Protein AF-A0A101WLN4-F1 (afdb_monomer_lite)

Structure (mmCIF, N/CA/C/O backbone):
data_AF-A0A101WLN4-F1
#
_entry.id   AF-A0A101WLN4-F1
#
loop_
_atom_site.group_PDB
_atom_site.id
_atom_site.type_symbol
_atom_site.label_atom_id
_atom_site.label_alt_id
_atom_site.label_comp_id
_atom_site.label_asym_id
_atom_site.label_entity_id
_atom_site.label_seq_id
_atom_site.pdbx_PDB_ins_code
_atom_site.Cartn_x
_atom_site.Cartn_y
_atom_site.Cartn_z
_atom_site.occupancy
_atom_site.B_iso_or_equiv
_atom_site.auth_seq_id
_atom_site.auth_comp_id
_atom_site.auth_asym_id
_atom_site.auth_atom_id
_atom_site.pdbx_PDB_model_num
ATOM 1 N N . MET A 1 1 ? -14.374 -18.304 34.405 1.00 40.69 1 MET A N 1
ATOM 2 C CA . MET A 1 1 ? -13.676 -17.014 34.218 1.00 40.69 1 MET A CA 1
ATOM 3 C C . MET A 1 1 ? -14.291 -16.330 33.008 1.00 40.69 1 MET A C 1
ATOM 5 O O . MET A 1 1 ? -13.821 -16.503 31.894 1.00 40.69 1 MET A O 1
ATOM 9 N N . GLU A 1 2 ? -15.416 -15.648 33.221 1.00 42.31 2 GLU A N 1
ATOM 10 C CA . GLU A 1 2 ? -16.079 -14.840 32.194 1.00 42.31 2 GLU A CA 1
ATOM 11 C C . GLU A 1 2 ? -15.260 -13.565 31.998 1.00 42.31 2 GLU A C 1
ATOM 13 O O . GLU A 1 2 ? -15.176 -12.721 32.891 1.00 42.31 2 GLU A O 1
ATOM 18 N N . HIS A 1 3 ? -14.613 -13.444 30.843 1.00 49.50 3 HIS A N 1
ATOM 19 C CA . HIS A 1 3 ? -13.867 -12.252 30.470 1.00 49.50 3 HIS A CA 1
ATOM 20 C C . HIS A 1 3 ? -14.879 -11.161 30.086 1.00 49.50 3 HIS A C 1
ATOM 22 O O . HIS A 1 3 ? -15.130 -10.918 28.909 1.00 49.50 3 HIS A O 1
ATOM 28 N N . ARG A 1 4 ? -15.508 -10.515 31.079 1.00 56.56 4 ARG A N 1
ATOM 29 C CA . ARG A 1 4 ? -16.298 -9.297 30.852 1.00 56.56 4 ARG A CA 1
ATOM 30 C C . ARG A 1 4 ? -15.331 -8.202 30.413 1.00 56.56 4 ARG A C 1
ATOM 32 O O . ARG A 1 4 ? -14.711 -7.533 31.234 1.00 56.56 4 ARG A O 1
ATOM 39 N N . MET A 1 5 ? -15.119 -8.082 29.107 1.00 58.66 5 MET A N 1
ATOM 40 C CA . MET A 1 5 ? -14.431 -6.932 28.542 1.00 58.66 5 MET A CA 1
ATOM 41 C C . MET A 1 5 ? -15.249 -5.686 28.874 1.00 58.66 5 MET A C 1
ATOM 43 O O . MET A 1 5 ? -16.376 -5.532 28.419 1.00 58.66 5 MET A O 1
ATOM 47 N N . ASP A 1 6 ? -14.669 -4.803 29.683 1.00 67.56 6 ASP A N 1
ATOM 48 C CA . ASP A 1 6 ? -15.244 -3.501 29.996 1.00 67.56 6 ASP A CA 1
ATOM 49 C C . ASP A 1 6 ? -15.479 -2.712 28.690 1.00 67.56 6 ASP A C 1
ATOM 51 O O . ASP A 1 6 ? -14.594 -2.646 27.826 1.00 67.56 6 ASP A O 1
ATOM 55 N N . LYS A 1 7 ? -16.663 -2.106 28.535 1.00 66.62 7 LYS A N 1
ATOM 56 C CA . LYS A 1 7 ? -17.094 -1.311 27.365 1.00 66.62 7 LYS A CA 1
ATOM 57 C C . LYS A 1 7 ? -16.047 -0.265 26.962 1.00 66.62 7 LYS A C 1
ATOM 59 O O . LYS A 1 7 ? -15.850 0.011 25.775 1.00 66.62 7 LYS A O 1
ATOM 64 N N . LYS A 1 8 ? -15.314 0.281 27.941 1.00 72.69 8 LYS A N 1
ATOM 65 C CA . LYS A 1 8 ? -14.207 1.224 27.716 1.00 72.69 8 LYS A CA 1
ATOM 66 C C . LYS A 1 8 ? -13.007 0.572 27.016 1.00 72.69 8 LYS A C 1
ATOM 68 O O . LYS A 1 8 ? -12.385 1.195 26.155 1.00 72.69 8 LYS A O 1
ATOM 73 N N . SER A 1 9 ? -12.696 -0.679 27.350 1.00 73.56 9 SER A N 1
ATOM 74 C CA . SER A 1 9 ? -11.630 -1.470 26.723 1.00 73.56 9 SER A CA 1
ATOM 75 C C . SER A 1 9 ? -11.996 -1.885 25.292 1.00 73.56 9 SER A C 1
ATOM 77 O O . SER A 1 9 ? -11.179 -1.727 24.385 1.00 73.56 9 SER A O 1
ATOM 79 N N . ALA A 1 10 ? -13.246 -2.306 25.059 1.00 72.38 10 ALA A N 1
ATOM 80 C CA . ALA A 1 10 ? -13.747 -2.669 23.728 1.00 72.38 10 ALA A CA 1
ATOM 81 C C . ALA A 1 10 ? -13.690 -1.490 22.738 1.00 72.38 10 ALA A C 1
ATOM 83 O O . ALA A 1 10 ? -13.161 -1.631 21.635 1.00 72.38 10 ALA A O 1
ATOM 84 N N . LYS A 1 11 ? -14.120 -0.288 23.160 1.00 74.38 11 LYS A N 1
ATOM 85 C CA . LYS A 1 11 ? -13.977 0.941 22.353 1.00 74.38 11 LYS A CA 1
ATOM 86 C C . LYS A 1 11 ? -12.519 1.226 21.995 1.00 74.38 11 LYS A C 1
ATOM 88 O O . LYS A 1 11 ? -12.221 1.591 20.861 1.00 74.38 11 LYS A O 1
ATOM 93 N N . ARG A 1 12 ? -11.595 1.044 22.943 1.00 75.38 12 ARG A N 1
ATOM 94 C CA . ARG A 1 12 ? -10.160 1.275 22.718 1.00 75.38 12 ARG A CA 1
ATOM 95 C C . ARG A 1 12 ? -9.566 0.269 21.728 1.00 75.38 12 ARG A C 1
ATOM 97 O O . ARG A 1 12 ? -8.762 0.663 20.890 1.00 75.38 12 ARG A O 1
ATOM 104 N N . GLN A 1 13 ? -9.980 -0.996 21.784 1.00 75.69 13 GLN A N 1
ATOM 105 C CA . GLN A 1 13 ? -9.566 -2.016 20.816 1.00 75.69 13 GLN A CA 1
ATOM 106 C C . GLN A 1 13 ? -10.116 -1.746 19.411 1.00 75.69 13 GLN A C 1
ATOM 108 O O . GLN A 1 13 ? -9.372 -1.889 18.446 1.00 75.69 13 GLN A O 1
ATOM 113 N N . LEU A 1 14 ? -11.354 -1.260 19.292 1.00 77.62 14 LEU A N 1
ATOM 114 C CA . LEU A 1 14 ? -11.923 -0.828 18.011 1.00 77.62 14 LEU A CA 1
ATOM 115 C C . LEU A 1 14 ? -11.096 0.279 17.358 1.00 77.62 14 LEU A C 1
ATOM 117 O O . LEU A 1 14 ? -10.738 0.172 16.189 1.00 77.62 14 LEU A O 1
ATOM 121 N N . TRP A 1 15 ? -10.719 1.305 18.124 1.00 79.81 15 TRP A N 1
ATOM 122 C CA . TRP A 1 15 ? -9.830 2.365 17.636 1.00 79.81 15 TRP A CA 1
ATOM 123 C C . TRP A 1 15 ? -8.469 1.834 17.172 1.00 79.81 15 TRP A C 1
ATOM 125 O O . TRP A 1 15 ? -7.932 2.320 16.180 1.00 79.81 15 TRP A O 1
ATOM 135 N N . ILE A 1 16 ? -7.919 0.824 17.852 1.00 82.19 16 ILE A N 1
ATOM 136 C CA . ILE A 1 16 ? -6.658 0.184 17.454 1.00 82.19 16 ILE A CA 1
ATOM 137 C C . ILE A 1 16 ? -6.821 -0.577 16.132 1.00 82.19 16 ILE A C 1
ATOM 139 O O . ILE A 1 16 ? -5.956 -0.470 15.266 1.00 82.19 16 ILE A O 1
ATOM 143 N N . GLU A 1 17 ? -7.909 -1.328 15.948 1.00 79.75 17 GLU A N 1
ATOM 144 C CA . GLU A 1 17 ? -8.169 -2.038 14.687 1.00 79.75 17 GLU A CA 1
ATOM 145 C C . GLU A 1 17 ? -8.421 -1.057 13.523 1.00 79.75 17 GLU A C 1
ATOM 147 O O . GLU A 1 17 ? -7.861 -1.238 12.440 1.00 79.75 17 GLU A O 1
ATOM 152 N N . TYR A 1 18 ? -9.134 0.054 13.754 1.00 78.75 18 TYR A N 1
ATOM 153 C CA . TYR A 1 18 ? -9.254 1.138 12.768 1.00 78.75 18 TYR A CA 1
ATOM 154 C C . TYR A 1 18 ? -7.903 1.777 12.428 1.00 78.75 18 TYR A C 1
ATOM 156 O O . TYR A 1 18 ? -7.602 1.996 11.253 1.00 78.75 18 TYR A O 1
ATOM 164 N N . ALA A 1 19 ? -7.063 2.043 13.433 1.00 83.00 19 ALA A N 1
ATOM 165 C CA . ALA A 1 19 ? -5.729 2.596 13.221 1.00 83.00 19 ALA A CA 1
ATOM 166 C C . ALA A 1 19 ? -4.848 1.648 12.394 1.00 83.00 19 ALA A C 1
ATOM 168 O O . ALA A 1 19 ? -4.149 2.106 11.494 1.00 83.00 19 ALA A O 1
ATOM 169 N N . LYS A 1 20 ? -4.922 0.330 12.627 1.00 82.25 20 LYS A N 1
ATOM 170 C CA . LYS A 1 20 ? -4.237 -0.661 11.781 1.00 82.25 20 LYS A CA 1
ATOM 171 C C . LYS A 1 20 ? -4.712 -0.581 10.331 1.00 82.25 20 LYS A C 1
ATOM 173 O O . LYS A 1 20 ? -3.876 -0.539 9.435 1.00 82.25 20 LYS A O 1
ATOM 178 N N . GLY A 1 21 ? -6.025 -0.490 10.101 1.00 79.75 21 GLY A N 1
ATOM 179 C CA . GLY A 1 21 ? -6.586 -0.303 8.760 1.00 79.75 21 GLY A CA 1
ATOM 180 C C . GLY A 1 21 ? -6.070 0.966 8.070 1.00 79.75 21 GLY A C 1
ATOM 181 O O . GLY A 1 21 ? -5.647 0.915 6.917 1.00 79.75 21 GLY A O 1
ATOM 182 N N . ALA A 1 22 ? -6.024 2.092 8.785 1.00 81.69 22 ALA A N 1
ATOM 183 C CA . ALA A 1 22 ? -5.495 3.351 8.257 1.00 81.69 22 ALA A CA 1
ATOM 184 C C . ALA A 1 22 ? -3.990 3.274 7.940 1.00 81.69 22 ALA A C 1
ATOM 186 O O . ALA A 1 22 ? -3.558 3.704 6.869 1.00 81.69 22 ALA A O 1
ATOM 187 N N . VAL A 1 23 ? -3.192 2.680 8.835 1.00 85.94 23 VAL A N 1
ATOM 188 C CA . VAL A 1 23 ? -1.750 2.460 8.626 1.00 85.94 23 VAL A CA 1
ATOM 189 C C . VAL A 1 23 ? -1.510 1.594 7.396 1.00 85.94 23 VAL A C 1
ATOM 191 O O . VAL A 1 23 ? -0.623 1.883 6.599 1.00 85.94 23 VAL A O 1
ATOM 194 N N . THR A 1 24 ? -2.327 0.572 7.180 1.00 83.12 24 THR A N 1
ATOM 195 C CA . THR A 1 24 ? -2.254 -0.244 5.972 1.00 83.12 24 THR A CA 1
ATOM 196 C C . THR A 1 24 ? -2.500 0.553 4.707 1.00 83.12 24 THR A C 1
ATOM 198 O O . THR A 1 24 ? -1.748 0.395 3.747 1.00 83.12 24 THR A O 1
ATOM 201 N N . VAL A 1 25 ? -3.552 1.372 4.674 1.00 83.88 25 VAL A N 1
ATOM 202 C CA . VAL A 1 25 ? -3.853 2.200 3.500 1.00 83.88 25 VAL A CA 1
ATOM 203 C C . VAL A 1 25 ? -2.697 3.166 3.236 1.00 83.88 25 VAL A C 1
ATOM 205 O O . VAL A 1 25 ? -2.291 3.338 2.090 1.00 83.88 25 VAL A O 1
ATOM 208 N N . LEU A 1 26 ? -2.091 3.726 4.286 1.00 87.44 26 LEU A N 1
ATOM 209 C CA . LEU A 1 26 ? -0.886 4.548 4.163 1.00 87.44 26 LEU A CA 1
ATOM 210 C C . LEU A 1 26 ? 0.299 3.772 3.576 1.00 87.44 26 LEU A C 1
ATOM 212 O O . LEU A 1 26 ? 0.933 4.259 2.644 1.00 87.44 26 LEU A O 1
ATOM 216 N N . VAL A 1 27 ? 0.583 2.565 4.074 1.00 87.50 27 VAL A N 1
ATOM 217 C CA . VAL A 1 27 ? 1.661 1.708 3.547 1.00 87.50 27 VAL A CA 1
ATOM 218 C C . VAL A 1 27 ? 1.409 1.343 2.083 1.00 87.50 27 VAL A C 1
ATOM 220 O O . VAL A 1 27 ? 2.345 1.351 1.283 1.00 87.50 27 VAL A O 1
ATOM 223 N N . PHE A 1 28 ? 0.153 1.080 1.713 1.00 86.50 28 PHE A N 1
ATOM 224 C CA . PHE A 1 28 ? -0.242 0.834 0.328 1.00 86.50 28 PHE A CA 1
ATOM 225 C C . PHE A 1 28 ? 0.055 2.031 -0.575 1.00 86.50 28 PHE A C 1
ATOM 227 O O . PHE A 1 28 ? 0.722 1.898 -1.599 1.00 86.50 28 PHE A O 1
ATOM 234 N N . LEU A 1 29 ? -0.419 3.217 -0.186 1.00 88.44 29 LEU A N 1
ATOM 235 C CA . LEU A 1 29 ? -0.240 4.439 -0.966 1.00 88.44 29 LEU A CA 1
ATOM 236 C C . LEU A 1 29 ? 1.238 4.826 -1.076 1.00 88.44 29 LEU A C 1
ATOM 238 O O . LEU A 1 29 ? 1.699 5.191 -2.157 1.00 88.44 29 LEU A O 1
ATOM 242 N N . ALA A 1 30 ? 1.999 4.689 0.012 1.00 89.38 30 ALA A N 1
ATOM 243 C CA . ALA A 1 30 ? 3.436 4.935 0.016 1.00 89.38 30 ALA A CA 1
ATOM 244 C C . ALA A 1 30 ? 4.180 3.966 -0.918 1.00 89.38 30 ALA A C 1
ATOM 246 O O . ALA A 1 30 ? 5.024 4.395 -1.704 1.00 89.38 30 ALA A O 1
ATOM 247 N N . GLY A 1 31 ? 3.845 2.672 -0.886 1.00 87.19 31 GLY A N 1
ATOM 248 C CA . GLY A 1 31 ? 4.438 1.686 -1.789 1.00 87.19 31 GLY A CA 1
ATOM 249 C C . GLY A 1 31 ? 4.074 1.931 -3.256 1.00 87.19 31 GLY A C 1
ATOM 250 O O . GLY A 1 31 ? 4.951 1.871 -4.115 1.00 87.19 31 GLY A O 1
ATOM 251 N N . LEU A 1 32 ? 2.822 2.300 -3.545 1.00 88.00 32 LEU A N 1
ATOM 252 C CA . LEU A 1 32 ? 2.377 2.669 -4.892 1.00 88.00 32 LEU A CA 1
ATOM 253 C C . LEU A 1 32 ? 3.158 3.879 -5.440 1.00 88.00 32 LEU A C 1
ATOM 255 O O . LEU A 1 32 ? 3.595 3.875 -6.596 1.00 88.00 32 LEU A O 1
ATOM 259 N N . ALA A 1 33 ? 3.366 4.899 -4.601 1.00 86.94 33 ALA A N 1
ATOM 260 C CA . ALA A 1 33 ? 4.150 6.081 -4.948 1.00 86.94 33 ALA A CA 1
ATOM 261 C C . ALA A 1 33 ? 5.625 5.732 -5.202 1.00 86.94 33 ALA A C 1
ATOM 263 O O . ALA A 1 33 ? 6.202 6.198 -6.184 1.00 86.94 33 ALA A O 1
ATOM 264 N N . LEU A 1 34 ? 6.221 4.871 -4.369 1.00 88.88 34 LEU A N 1
ATOM 265 C CA . LEU A 1 34 ? 7.602 4.410 -4.535 1.00 88.88 34 LEU A CA 1
ATOM 266 C C . LEU A 1 34 ? 7.798 3.610 -5.826 1.00 88.88 34 LEU A C 1
ATOM 268 O O . LEU A 1 34 ? 8.742 3.890 -6.557 1.00 88.88 34 LEU A O 1
ATOM 272 N N . VAL A 1 35 ? 6.906 2.664 -6.140 1.00 86.12 35 VAL A N 1
ATOM 273 C CA . VAL A 1 35 ? 6.968 1.879 -7.389 1.00 86.12 35 VAL A CA 1
ATOM 274 C C . VAL A 1 35 ? 6.862 2.799 -8.605 1.00 86.12 35 VAL A C 1
ATOM 276 O O . VAL A 1 35 ? 7.661 2.691 -9.533 1.00 86.12 35 VAL A O 1
ATOM 279 N N . SER A 1 36 ? 5.925 3.748 -8.578 1.00 83.44 36 SER A N 1
ATOM 280 C CA . SER A 1 36 ? 5.744 4.714 -9.667 1.00 83.44 36 SER A CA 1
ATOM 281 C C . SER A 1 36 ? 6.974 5.607 -9.852 1.00 83.44 36 SER A C 1
ATOM 283 O O . SER A 1 36 ? 7.438 5.805 -10.973 1.00 83.44 36 SER A O 1
ATOM 285 N N . ASN A 1 37 ? 7.539 6.113 -8.753 1.00 85.12 37 ASN A N 1
ATOM 286 C CA . ASN A 1 37 ? 8.721 6.967 -8.795 1.00 85.12 37 ASN A CA 1
ATOM 287 C C . ASN A 1 37 ? 9.972 6.190 -9.240 1.00 85.12 37 ASN A C 1
ATOM 289 O O . ASN A 1 37 ? 10.731 6.669 -10.075 1.00 85.12 37 ASN A O 1
ATOM 293 N N . PHE A 1 38 ? 10.154 4.956 -8.763 1.00 84.00 38 PHE A N 1
ATOM 294 C CA . PHE A 1 38 ? 11.265 4.093 -9.167 1.00 84.00 38 PHE A CA 1
ATOM 295 C C . PHE A 1 38 ? 11.280 3.843 -10.679 1.00 84.00 38 PHE A C 1
ATOM 297 O O . PHE A 1 38 ? 12.328 3.951 -11.311 1.00 84.00 38 PHE A O 1
ATOM 304 N N . ILE A 1 39 ? 10.117 3.558 -11.270 1.00 82.00 39 ILE A N 1
ATOM 305 C CA . ILE A 1 39 ? 9.985 3.347 -12.716 1.00 82.00 39 ILE A CA 1
ATOM 306 C C . ILE A 1 39 ? 10.293 4.637 -13.472 1.00 82.00 39 ILE A C 1
ATOM 308 O O . ILE A 1 39 ? 11.089 4.614 -14.409 1.00 82.00 39 ILE A O 1
ATOM 312 N N . ASN A 1 40 ? 9.748 5.770 -13.026 1.00 78.88 40 ASN A N 1
ATOM 313 C CA . ASN A 1 40 ? 10.045 7.067 -13.629 1.00 78.88 40 ASN A CA 1
ATOM 314 C C . ASN A 1 40 ? 11.546 7.393 -13.599 1.00 78.88 40 ASN A C 1
ATOM 316 O O . ASN A 1 40 ? 12.098 7.788 -14.624 1.00 78.88 40 ASN A O 1
ATOM 320 N N . ILE A 1 41 ? 12.225 7.176 -12.467 1.00 81.50 41 ILE A N 1
ATOM 321 C CA . ILE A 1 41 ? 13.677 7.379 -12.343 1.00 81.50 41 ILE A CA 1
ATOM 322 C C . ILE A 1 41 ? 14.439 6.401 -13.241 1.00 81.50 41 ILE A C 1
ATOM 324 O O . ILE A 1 41 ? 15.360 6.818 -13.938 1.00 81.50 41 ILE A O 1
ATOM 328 N N . TYR A 1 42 ? 14.059 5.119 -13.270 1.00 83.00 42 TYR A N 1
ATOM 329 C CA . TYR A 1 42 ? 14.693 4.120 -14.136 1.00 83.00 42 TYR A CA 1
ATOM 330 C C . TYR A 1 42 ? 14.651 4.555 -15.602 1.00 83.00 42 TYR A C 1
ATOM 332 O O . TYR A 1 42 ? 15.683 4.558 -16.271 1.00 83.00 42 TYR A O 1
ATOM 340 N N . PHE A 1 43 ? 13.480 4.973 -16.089 1.00 74.94 43 PHE A N 1
ATOM 341 C CA . PHE A 1 43 ? 13.333 5.458 -17.457 1.00 74.94 43 PHE A CA 1
ATOM 342 C C . PHE A 1 43 ? 14.093 6.769 -17.692 1.00 74.94 43 PHE A C 1
ATOM 344 O O . PHE A 1 43 ? 14.764 6.889 -18.716 1.00 74.94 43 PHE A O 1
ATOM 351 N N . ALA A 1 44 ? 14.080 7.703 -16.737 1.00 74.56 44 ALA A N 1
ATOM 352 C CA . ALA A 1 44 ? 14.833 8.954 -16.830 1.00 74.56 44 ALA A CA 1
ATOM 353 C C . ALA A 1 44 ? 16.357 8.736 -16.881 1.00 74.56 44 ALA A C 1
ATOM 355 O O . ALA A 1 44 ? 17.051 9.437 -17.613 1.00 74.56 44 ALA A O 1
ATOM 356 N N . VAL A 1 45 ? 16.890 7.751 -16.149 1.00 78.75 45 VAL A N 1
ATOM 357 C CA . VAL A 1 45 ? 18.325 7.414 -16.154 1.00 78.75 45 VAL A CA 1
ATOM 358 C C . VAL A 1 45 ? 18.712 6.651 -17.418 1.00 78.75 45 VAL A C 1
ATOM 360 O O . VAL A 1 45 ? 19.720 6.974 -18.042 1.00 78.75 45 VAL A O 1
ATOM 363 N N . LYS A 1 46 ? 17.932 5.635 -17.812 1.00 73.69 46 LYS A N 1
ATOM 364 C CA . LYS A 1 46 ? 18.276 4.781 -18.961 1.00 73.69 46 LYS A CA 1
ATOM 365 C C . LYS A 1 46 ? 18.079 5.461 -20.307 1.00 73.69 46 LYS A C 1
ATOM 367 O O . LYS A 1 46 ? 18.804 5.147 -21.245 1.00 73.69 46 LYS A O 1
ATOM 372 N N . PHE A 1 47 ? 17.070 6.317 -20.406 1.00 69.38 47 PHE A N 1
ATOM 373 C CA . PHE A 1 47 ? 16.668 6.940 -21.657 1.00 69.38 47 PHE A CA 1
ATOM 374 C C . PHE A 1 47 ? 16.783 8.460 -21.609 1.00 69.38 47 PHE A C 1
ATOM 376 O O . PHE A 1 47 ? 16.429 9.072 -22.586 1.00 69.38 47 PHE A O 1
ATOM 383 N N . GLY A 1 48 ? 17.285 9.087 -20.541 1.00 61.50 48 GLY A N 1
ATOM 384 C CA . GLY A 1 48 ? 17.420 10.546 -20.441 1.00 61.50 48 GLY A CA 1
ATOM 385 C C . GLY A 1 48 ? 16.127 11.270 -20.033 1.00 61.50 48 GLY A C 1
ATOM 386 O O . GLY A 1 48 ? 15.015 10.861 -20.375 1.00 61.50 48 GLY A O 1
ATOM 387 N N . PHE A 1 49 ? 16.272 12.386 -19.306 1.00 55.50 49 PHE A N 1
ATOM 388 C CA . PHE A 1 49 ? 15.184 13.313 -18.960 1.00 55.50 49 PHE A CA 1
ATOM 389 C C . PHE A 1 49 ? 14.658 14.013 -20.228 1.00 55.50 49 PHE A C 1
ATOM 391 O O . PHE A 1 49 ? 15.017 15.152 -20.506 1.00 55.50 49 PHE A O 1
ATOM 398 N N . GLY A 1 50 ? 13.844 13.330 -21.034 1.00 53.69 50 GLY A N 1
ATOM 399 C CA . GLY A 1 50 ? 13.200 13.958 -22.195 1.00 53.69 50 GLY A CA 1
ATOM 400 C C . GLY A 1 50 ? 12.927 13.074 -23.407 1.00 53.69 50 GLY A C 1
ATOM 401 O O . GLY A 1 50 ? 12.476 13.599 -24.423 1.00 53.69 50 GLY A O 1
ATOM 402 N N . PHE A 1 51 ? 13.172 11.762 -23.359 1.00 50.66 51 PHE A N 1
ATOM 403 C CA . PHE A 1 51 ? 12.940 10.941 -24.547 1.00 50.66 51 PHE A CA 1
ATOM 404 C C . PHE A 1 51 ? 11.446 10.669 -24.784 1.00 50.66 51 PHE A C 1
ATOM 406 O O . PHE A 1 51 ? 10.845 9.743 -24.243 1.00 50.66 51 PHE A O 1
ATOM 413 N N . ASN A 1 52 ? 10.886 11.472 -25.692 1.00 53.72 52 ASN A N 1
ATOM 414 C CA . ASN A 1 52 ? 9.593 11.311 -26.367 1.00 53.72 52 ASN A CA 1
ATOM 415 C C . ASN A 1 52 ? 9.488 10.035 -27.222 1.00 53.72 52 ASN A C 1
ATOM 417 O O . ASN A 1 52 ? 8.472 9.818 -27.878 1.00 53.72 52 ASN A O 1
ATOM 421 N N . GLU A 1 53 ? 10.517 9.188 -27.268 1.00 54.28 53 GLU A N 1
ATOM 422 C CA . GLU A 1 53 ? 10.593 8.154 -28.297 1.00 54.28 53 GLU A CA 1
ATOM 423 C C . GLU A 1 53 ? 9.629 6.985 -28.057 1.00 54.28 53 GLU A C 1
ATOM 425 O O . GLU A 1 53 ? 9.185 6.388 -29.036 1.00 54.28 53 GLU A O 1
ATOM 430 N N . ARG A 1 54 ? 9.237 6.664 -26.806 1.00 61.03 54 ARG A N 1
ATOM 431 C CA . ARG A 1 54 ? 8.252 5.589 -26.506 1.00 61.03 54 ARG A CA 1
ATOM 432 C C 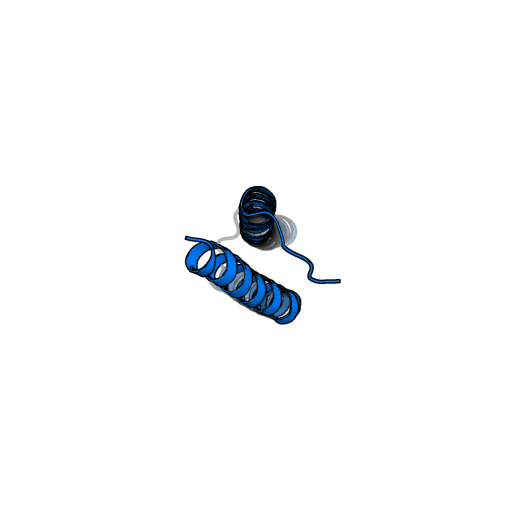. ARG A 1 54 ? 7.459 5.792 -25.196 1.00 61.03 54 ARG A C 1
ATOM 434 O O . ARG A 1 54 ? 7.553 4.949 -24.298 1.00 61.03 54 ARG A O 1
ATOM 441 N N . PRO A 1 55 ? 6.618 6.838 -25.070 1.00 66.44 55 PRO A N 1
ATOM 442 C CA . PRO A 1 55 ? 5.790 7.056 -23.874 1.00 66.44 55 PRO A CA 1
ATOM 443 C C . PRO A 1 55 ? 4.866 5.866 -23.568 1.00 66.44 55 PRO A C 1
ATOM 445 O O . PRO A 1 55 ? 4.644 5.521 -22.411 1.00 66.44 55 PRO A O 1
ATOM 448 N N . TRP A 1 56 ? 4.395 5.169 -24.605 1.00 70.81 56 TRP A N 1
ATOM 449 C CA . TRP A 1 56 ? 3.551 3.981 -24.473 1.00 70.81 56 TRP A CA 1
ATOM 450 C C . TRP A 1 56 ? 4.245 2.820 -23.746 1.00 70.81 56 TRP A C 1
ATOM 452 O O . TRP A 1 56 ? 3.604 2.150 -22.943 1.00 70.81 56 TRP A O 1
ATOM 462 N N . TYR A 1 57 ? 5.545 2.600 -23.974 1.00 74.56 57 TYR A N 1
ATOM 463 C CA . TYR A 1 57 ? 6.287 1.507 -23.340 1.00 74.56 57 TYR A CA 1
ATOM 464 C C . TYR A 1 57 ? 6.529 1.787 -21.852 1.00 74.56 57 TYR A C 1
ATOM 466 O O . TYR A 1 57 ? 6.306 0.907 -21.025 1.00 74.56 57 TYR A O 1
ATOM 474 N N . SER A 1 58 ? 6.905 3.022 -21.500 1.00 73.00 58 SER A N 1
ATOM 475 C CA . SER A 1 58 ? 7.043 3.445 -20.097 1.00 73.00 58 SER A CA 1
ATOM 476 C C . SER A 1 58 ? 5.718 3.308 -19.339 1.00 73.00 58 SER A C 1
ATOM 478 O O . SER A 1 58 ? 5.660 2.656 -18.296 1.00 73.00 58 SER A O 1
ATOM 480 N N . ASN A 1 59 ? 4.625 3.811 -19.924 1.00 79.06 59 ASN A N 1
ATOM 481 C CA . ASN A 1 59 ? 3.285 3.704 -19.345 1.00 79.06 59 ASN A CA 1
ATOM 482 C C . ASN A 1 59 ? 2.828 2.243 -19.204 1.00 79.06 59 ASN A C 1
ATOM 484 O O . ASN A 1 59 ? 2.201 1.884 -18.210 1.00 79.06 59 ASN A O 1
ATOM 488 N N . PHE A 1 60 ? 3.157 1.382 -20.172 1.00 82.38 60 PHE A N 1
ATOM 489 C CA . PHE A 1 60 ? 2.820 -0.040 -20.128 1.00 82.38 60 PHE A CA 1
ATOM 490 C C . PHE A 1 60 ? 3.584 -0.783 -19.024 1.00 82.38 60 PHE A C 1
ATOM 492 O O . PHE A 1 60 ? 2.985 -1.547 -18.267 1.00 82.38 60 PHE A O 1
ATOM 499 N N . VAL A 1 61 ? 4.886 -0.518 -18.875 1.00 82.75 61 VAL A N 1
ATOM 500 C CA . VAL A 1 61 ? 5.695 -1.072 -17.778 1.00 82.75 61 VAL A CA 1
ATOM 501 C C . VAL A 1 61 ? 5.179 -0.572 -16.428 1.00 82.75 61 VAL A C 1
ATOM 503 O O . VAL A 1 61 ? 4.996 -1.376 -15.517 1.00 82.75 61 VAL A O 1
ATOM 506 N N . GLN A 1 62 ? 4.864 0.720 -16.313 1.00 83.00 62 GLN A N 1
ATOM 507 C CA . GLN A 1 62 ? 4.285 1.293 -15.099 1.00 83.00 62 GLN A CA 1
ATOM 508 C C . GLN A 1 62 ? 2.950 0.634 -14.735 1.00 83.00 62 GLN A C 1
ATOM 510 O O . GLN A 1 62 ? 2.751 0.256 -13.580 1.00 83.00 62 GLN A O 1
ATOM 515 N N . LEU A 1 63 ? 2.064 0.428 -15.712 1.00 84.94 63 LEU A N 1
ATOM 516 C CA . LEU A 1 63 ? 0.792 -0.263 -15.512 1.00 84.94 63 LEU A CA 1
ATOM 517 C C . LEU A 1 63 ? 1.005 -1.697 -15.004 1.00 84.94 63 LEU A C 1
ATOM 519 O O . LEU A 1 63 ? 0.396 -2.087 -14.008 1.00 84.94 63 LEU A O 1
ATOM 523 N N . ILE A 1 64 ? 1.896 -2.466 -15.638 1.00 87.88 64 ILE A N 1
ATOM 524 C CA . ILE A 1 64 ? 2.209 -3.840 -15.215 1.00 87.88 64 ILE A CA 1
ATOM 525 C C . ILE A 1 64 ? 2.765 -3.860 -13.792 1.00 87.88 64 ILE A C 1
ATOM 527 O O . ILE A 1 64 ? 2.357 -4.697 -12.988 1.00 87.88 64 ILE A O 1
ATOM 531 N N . SER A 1 65 ? 3.665 -2.941 -13.448 1.00 85.88 65 SER A N 1
ATOM 532 C CA . SER A 1 65 ? 4.237 -2.871 -12.105 1.00 85.88 65 SER A CA 1
ATOM 533 C C . SER A 1 65 ? 3.217 -2.469 -11.044 1.00 85.88 65 SER A C 1
ATOM 535 O O . SER A 1 65 ? 3.248 -3.024 -9.947 1.00 85.88 65 SER A O 1
ATOM 537 N N . ILE A 1 66 ? 2.284 -1.564 -11.357 1.00 86.88 66 ILE A N 1
ATOM 538 C CA . ILE A 1 66 ? 1.169 -1.222 -10.464 1.00 86.88 66 ILE A CA 1
ATOM 539 C C . ILE A 1 66 ? 0.275 -2.446 -10.244 1.00 86.88 66 ILE A C 1
ATOM 541 O O . ILE A 1 66 ? -0.057 -2.758 -9.102 1.00 86.88 66 ILE A O 1
ATOM 545 N N . ILE A 1 67 ? -0.076 -3.173 -11.309 1.00 88.31 67 ILE A N 1
ATOM 546 C CA . ILE A 1 67 ? -0.889 -4.394 -11.214 1.00 88.31 67 ILE A CA 1
ATOM 547 C C . ILE A 1 67 ? -0.164 -5.455 -10.376 1.00 88.31 67 ILE A C 1
ATOM 549 O O . ILE A 1 67 ? -0.753 -6.028 -9.461 1.00 88.31 67 ILE A O 1
ATOM 553 N N . ALA A 1 68 ? 1.125 -5.685 -10.630 1.00 88.38 68 ALA A N 1
ATOM 554 C CA . ALA A 1 68 ? 1.936 -6.622 -9.858 1.00 88.38 68 ALA A CA 1
ATOM 555 C C . ALA A 1 68 ? 2.007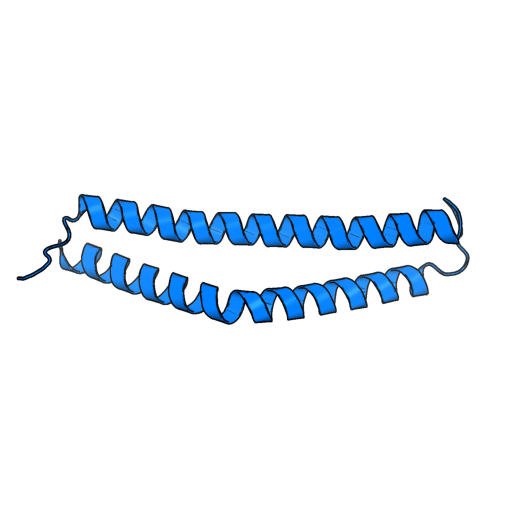 -6.222 -8.376 1.00 88.38 68 ALA A C 1
ATOM 557 O O . ALA A 1 68 ? 1.826 -7.068 -7.498 1.00 88.38 68 ALA A O 1
ATOM 558 N N . TYR A 1 69 ? 2.195 -4.932 -8.086 1.00 87.69 69 TYR A N 1
ATOM 559 C CA . TYR A 1 69 ? 2.173 -4.405 -6.725 1.00 87.69 69 TYR A CA 1
ATOM 560 C C . TYR A 1 69 ? 0.813 -4.620 -6.052 1.00 87.69 69 TYR A C 1
ATOM 562 O O . TYR A 1 69 ? 0.775 -5.094 -4.919 1.00 87.69 69 TYR A O 1
ATOM 570 N N . MET A 1 70 ? -0.300 -4.361 -6.748 1.00 85.69 70 MET A N 1
ATOM 571 C CA . MET A 1 70 ? -1.641 -4.654 -6.234 1.00 85.69 70 MET A CA 1
ATOM 572 C C . MET A 1 70 ? -1.806 -6.140 -5.912 1.00 85.69 70 MET A C 1
ATOM 574 O O . MET A 1 70 ? -2.310 -6.466 -4.843 1.00 85.69 70 MET A O 1
ATOM 578 N N . PHE A 1 71 ? -1.347 -7.050 -6.776 1.00 86.75 71 PHE A N 1
ATOM 579 C CA . PHE A 1 71 ? -1.418 -8.491 -6.515 1.00 86.75 71 PHE A CA 1
ATOM 580 C C . PHE A 1 71 ? -0.599 -8.911 -5.292 1.00 86.75 71 PHE A C 1
ATOM 582 O O . PHE A 1 71 ? -1.099 -9.657 -4.450 1.00 86.75 71 PHE A O 1
ATOM 589 N N . VAL A 1 72 ? 0.637 -8.423 -5.163 1.00 85.31 72 VAL A N 1
ATOM 590 C CA . VAL A 1 72 ? 1.499 -8.703 -4.003 1.00 85.31 72 VAL A CA 1
ATOM 591 C C . VAL A 1 72 ? 0.882 -8.135 -2.729 1.00 85.31 72 VAL A C 1
ATOM 593 O O . VAL A 1 72 ? 0.806 -8.832 -1.715 1.00 85.31 72 VAL A O 1
ATOM 596 N N . PHE A 1 73 ? 0.388 -6.899 -2.793 1.00 83.81 73 PHE A N 1
ATOM 597 C CA . PHE A 1 73 ? -0.257 -6.246 -1.668 1.00 83.81 73 PHE A CA 1
ATOM 598 C C . PHE A 1 73 ? -1.519 -6.995 -1.245 1.00 83.81 73 PHE A C 1
ATOM 600 O O . PHE A 1 73 ? -1.638 -7.372 -0.086 1.00 83.81 73 PHE A O 1
ATOM 607 N N . VAL A 1 74 ? -2.423 -7.305 -2.176 1.00 81.50 74 VAL A N 1
ATOM 608 C CA . VAL A 1 74 ? -3.641 -8.075 -1.896 1.00 81.50 74 VAL A CA 1
ATOM 609 C C . VAL A 1 74 ? -3.300 -9.468 -1.372 1.00 81.50 74 VAL A C 1
ATOM 611 O O . VAL A 1 74 ? -3.942 -9.916 -0.431 1.00 81.50 74 VAL A O 1
ATOM 614 N N . SER A 1 75 ? -2.280 -10.145 -1.905 1.00 82.56 75 SER A N 1
ATOM 615 C CA . SER A 1 75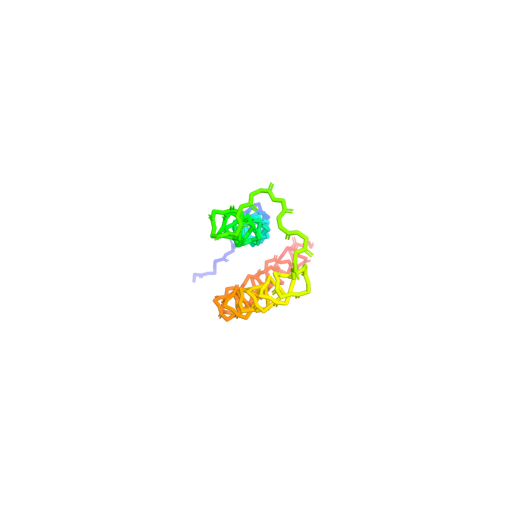 ? -1.844 -11.464 -1.422 1.00 82.56 75 SER A CA 1
ATOM 616 C C . SER A 1 75 ? -1.351 -11.417 0.031 1.00 82.56 75 SER A C 1
ATOM 618 O O . SER A 1 75 ? -1.790 -12.215 0.863 1.00 82.56 75 SER A O 1
ATOM 620 N N . GLY A 1 76 ? -0.511 -10.434 0.373 1.00 76.62 76 GLY A N 1
ATOM 621 C CA . GLY A 1 76 ? -0.053 -10.217 1.748 1.00 76.62 76 GLY A CA 1
ATOM 622 C C . GLY A 1 76 ? -1.176 -9.755 2.681 1.00 76.62 76 GLY A C 1
ATOM 623 O O . GLY A 1 76 ? -1.232 -10.155 3.845 1.00 76.62 76 GLY A O 1
ATOM 624 N N . TYR A 1 77 ? -2.109 -8.958 2.159 1.00 72.62 77 TYR A N 1
ATOM 625 C CA . TYR A 1 77 ? -3.147 -8.316 2.950 1.00 72.62 77 TYR A CA 1
ATOM 626 C C . TYR A 1 77 ? -4.417 -9.153 3.111 1.00 72.62 77 TYR A C 1
ATOM 628 O O . TYR A 1 77 ? -5.119 -8.981 4.100 1.00 72.62 77 TYR A O 1
ATOM 636 N N . LYS A 1 78 ? -4.697 -10.128 2.235 1.00 67.50 78 LYS A N 1
ATOM 637 C CA . LYS A 1 78 ? -5.883 -11.002 2.336 1.00 67.50 78 LYS A CA 1
ATOM 638 C C . LYS A 1 78 ? -5.980 -11.687 3.702 1.00 67.50 78 LYS A C 1
ATOM 640 O O . LYS A 1 78 ? -7.062 -11.802 4.264 1.00 67.50 78 LYS A O 1
ATOM 645 N N . LYS A 1 79 ? -4.835 -12.101 4.260 1.00 65.69 79 LYS A N 1
ATOM 646 C CA . LYS A 1 79 ? -4.747 -12.732 5.589 1.00 65.69 79 LYS A CA 1
ATOM 647 C C . LYS A 1 79 ? -4.931 -11.756 6.756 1.00 65.69 79 LYS A C 1
ATOM 649 O O . LYS A 1 79 ? -5.339 -12.190 7.830 1.00 65.69 79 LYS A O 1
ATOM 654 N N . LEU A 1 80 ? -4.595 -10.479 6.571 1.00 63.41 80 LEU A N 1
ATOM 655 C CA . LEU A 1 80 ? -4.665 -9.448 7.612 1.00 63.41 80 LEU A CA 1
ATOM 656 C C . LEU A 1 80 ? -6.013 -8.720 7.591 1.00 63.41 80 LEU A C 1
ATOM 658 O O . LEU A 1 80 ? -6.618 -8.557 8.642 1.00 63.41 80 LEU A O 1
ATOM 662 N N . GLY A 1 81 ? -6.513 -8.365 6.406 1.00 60.88 81 GLY A N 1
ATOM 663 C CA . GLY A 1 81 ? -7.784 -7.675 6.202 1.00 60.88 81 GLY A CA 1
ATOM 664 C C . GLY A 1 81 ? -8.982 -8.458 6.731 1.00 60.88 81 GLY A C 1
ATOM 665 O O . GLY A 1 81 ? -9.726 -7.907 7.528 1.00 60.88 81 GLY A O 1
ATOM 666 N N . LEU A 1 82 ? -9.107 -9.751 6.392 1.00 63.22 82 LEU A N 1
ATOM 667 C CA . LEU A 1 82 ? -10.197 -10.602 6.904 1.00 63.22 82 LEU A CA 1
ATOM 668 C C . LEU A 1 82 ? -10.213 -10.640 8.440 1.00 63.22 82 LEU A C 1
ATOM 670 O O . LEU A 1 82 ? -11.242 -10.402 9.057 1.00 63.22 82 LEU A O 1
ATOM 674 N N . LYS A 1 83 ? -9.043 -10.819 9.065 1.00 67.25 83 LYS A N 1
ATOM 675 C CA . LYS A 1 83 ? -8.926 -10.836 10.531 1.00 67.25 83 LYS A CA 1
ATOM 676 C C . LYS A 1 83 ? -9.258 -9.495 11.184 1.00 67.25 83 LYS A C 1
ATOM 678 O O . LYS A 1 83 ? -9.745 -9.490 12.309 1.00 67.25 83 LYS A O 1
ATOM 683 N N . VAL A 1 84 ? -8.940 -8.374 10.536 1.00 69.69 84 VAL A N 1
ATOM 684 C CA . VAL A 1 84 ? -9.268 -7.036 11.052 1.00 69.69 84 VAL A CA 1
ATOM 685 C C . VAL A 1 84 ? -10.772 -6.792 10.946 1.00 69.69 84 VAL A C 1
ATOM 687 O O . VAL A 1 84 ? -11.367 -6.330 11.913 1.00 69.69 84 VAL A O 1
ATOM 690 N N . THR A 1 85 ? -11.399 -7.150 9.822 1.00 68.81 85 THR A N 1
ATOM 691 C CA . THR A 1 85 ? -12.847 -6.992 9.622 1.00 68.81 85 THR A CA 1
ATOM 692 C C . THR A 1 85 ? -13.651 -7.844 10.602 1.00 68.81 85 THR A C 1
ATOM 694 O O . THR A 1 85 ? -14.497 -7.293 11.301 1.00 68.81 85 THR A O 1
ATOM 697 N N . ASP A 1 86 ? -13.312 -9.130 10.753 1.00 73.56 86 ASP A N 1
ATOM 698 C CA . ASP A 1 86 ? -13.986 -1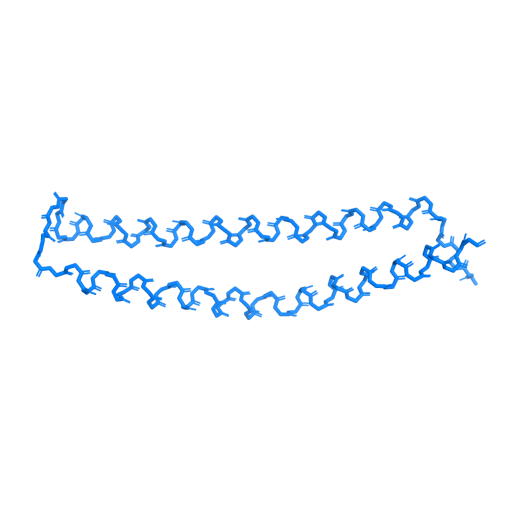0.031 11.700 1.00 73.56 86 ASP A CA 1
ATOM 699 C C . ASP A 1 86 ? -13.884 -9.507 13.144 1.00 73.56 86 ASP A C 1
ATOM 701 O O . ASP A 1 86 ? -14.856 -9.514 13.897 1.00 73.56 86 ASP A O 1
ATOM 705 N N . ARG A 1 87 ? -12.717 -8.968 13.534 1.00 71.75 87 ARG A N 1
ATOM 706 C CA . ARG A 1 87 ? -12.534 -8.378 14.869 1.00 71.75 87 ARG A CA 1
ATOM 707 C C . ARG A 1 87 ? -13.302 -7.079 15.075 1.00 71.75 87 ARG A C 1
ATOM 709 O O . ARG A 1 87 ? -13.728 -6.819 16.197 1.00 71.75 87 ARG A O 1
ATOM 716 N N . ILE A 1 88 ? -13.428 -6.241 14.047 1.00 75.38 88 ILE A N 1
ATOM 717 C CA . ILE A 1 88 ? -14.218 -5.006 14.126 1.00 75.38 88 ILE A CA 1
ATOM 718 C C . ILE A 1 88 ? -15.694 -5.360 14.342 1.00 75.38 88 ILE A C 1
ATOM 720 O O . ILE A 1 88 ? -16.320 -4.756 15.212 1.00 75.38 88 ILE A O 1
ATOM 724 N N . ASP A 1 89 ? -16.218 -6.356 13.623 1.00 75.69 89 ASP A N 1
ATOM 725 C CA . ASP A 1 89 ? -17.606 -6.814 13.768 1.00 75.69 89 ASP A CA 1
ATOM 726 C C . ASP A 1 89 ? -17.868 -7.471 15.132 1.00 75.69 89 ASP A C 1
ATOM 728 O O . ASP A 1 89 ? -18.865 -7.141 15.784 1.00 75.69 89 ASP A O 1
ATOM 732 N N . ASP A 1 90 ? -16.950 -8.304 15.631 1.00 78.06 90 ASP A N 1
ATOM 733 C CA . ASP A 1 90 ? -17.043 -8.878 16.982 1.00 78.06 90 ASP A CA 1
ATOM 734 C C . ASP A 1 90 ? -17.034 -7.784 18.061 1.00 78.06 90 ASP A C 1
ATOM 736 O O . ASP A 1 90 ? -17.886 -7.760 18.955 1.00 78.06 90 ASP A O 1
ATOM 740 N N . LEU A 1 91 ? -16.101 -6.828 17.971 1.00 73.25 91 LEU A N 1
ATOM 741 C CA . LEU A 1 91 ? -15.998 -5.724 18.930 1.00 73.25 91 LEU A CA 1
ATOM 742 C C . LEU A 1 91 ? -17.223 -4.806 18.890 1.00 73.25 91 LEU A C 1
ATOM 744 O O . LEU A 1 91 ? -17.660 -4.324 19.936 1.00 73.25 91 LEU A O 1
ATOM 748 N N . LYS A 1 92 ? -17.787 -4.568 17.703 1.00 74.44 92 LYS A N 1
ATOM 749 C CA . LYS A 1 92 ? -18.997 -3.762 17.532 1.00 74.44 92 LYS A CA 1
ATOM 750 C C . LYS A 1 92 ? -20.219 -4.473 18.115 1.00 74.44 92 LYS A C 1
ATOM 752 O O . LYS A 1 92 ? -20.969 -3.855 18.864 1.00 74.44 92 LYS A O 1
ATOM 757 N N . THR A 1 93 ? -20.347 -5.779 17.883 1.00 77.88 93 THR A N 1
ATOM 758 C CA . THR A 1 93 ? -21.418 -6.616 18.450 1.00 77.88 93 THR A CA 1
ATOM 759 C C . THR A 1 93 ? -21.373 -6.649 19.980 1.00 77.88 93 THR A C 1
ATOM 761 O O . THR A 1 93 ? -22.415 -6.599 20.631 1.00 77.88 93 THR A O 1
ATOM 764 N N . ILE A 1 94 ? -20.177 -6.699 20.580 1.00 74.62 94 ILE A N 1
ATOM 765 C CA . ILE A 1 94 ? -20.009 -6.640 22.043 1.00 74.62 94 ILE A CA 1
ATOM 766 C C . ILE A 1 94 ? -20.440 -5.277 22.598 1.00 74.62 94 ILE A C 1
ATOM 768 O O . ILE A 1 94 ? -21.064 -5.223 23.658 1.00 74.62 94 ILE A O 1
ATOM 772 N N . ILE A 1 95 ? -20.124 -4.179 21.903 1.00 70.75 95 ILE A N 1
ATOM 773 C CA . ILE A 1 95 ? -20.534 -2.832 22.326 1.00 70.75 95 ILE A CA 1
ATOM 774 C C . ILE A 1 95 ? -22.052 -2.666 22.246 1.00 70.75 95 ILE A C 1
ATOM 776 O O . ILE A 1 95 ? -22.624 -2.168 23.213 1.00 70.75 95 ILE A O 1
ATOM 780 N N . ASP A 1 96 ? -22.679 -3.108 21.152 1.00 73.62 96 ASP A N 1
ATOM 781 C CA . ASP A 1 96 ? -24.129 -2.991 20.938 1.00 73.62 96 ASP A CA 1
ATOM 782 C C . ASP A 1 96 ? -24.943 -3.883 21.890 1.00 73.62 96 ASP A C 1
ATOM 784 O O . ASP A 1 96 ? -26.019 -3.492 22.320 1.00 73.62 96 ASP A O 1
ATOM 788 N N . ARG A 1 97 ? -24.439 -5.068 22.270 1.00 70.81 97 ARG A N 1
ATOM 789 C CA . ARG A 1 97 ? -25.098 -5.945 23.265 1.00 70.81 97 ARG A CA 1
ATOM 790 C C . ARG A 1 97 ? -24.878 -5.526 24.724 1.00 70.81 97 ARG A C 1
ATOM 792 O O . ARG A 1 97 ? -25.432 -6.161 25.616 1.00 70.81 97 ARG A O 1
ATOM 799 N N . SER A 1 98 ? -24.016 -4.538 24.965 1.00 57.12 98 SER A N 1
ATOM 800 C CA . SER A 1 98 ? -23.701 -4.011 26.303 1.00 57.12 98 SER A CA 1
ATOM 801 C C . SER A 1 98 ? -24.367 -2.651 26.583 1.00 57.12 98 SER A C 1
ATOM 803 O O . SER A 1 98 ? -23.911 -1.920 27.471 1.00 57.12 98 SER A O 1
ATOM 805 N N . ASP A 1 99 ? -25.362 -2.260 25.786 1.00 48.97 99 ASP A N 1
ATOM 806 C CA . ASP A 1 99 ? -26.425 -1.309 26.158 1.00 48.97 99 ASP A CA 1
ATOM 807 C C . ASP A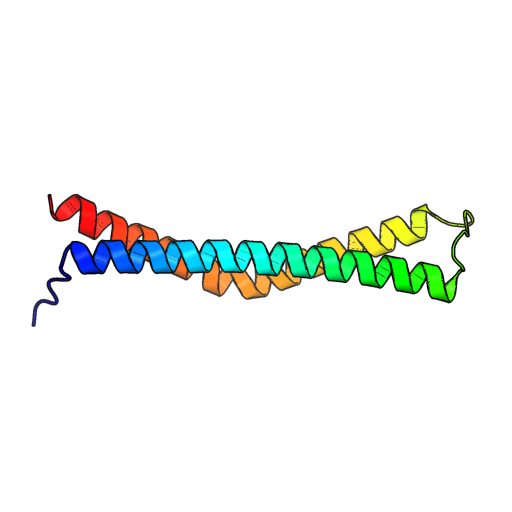 1 99 ? -27.669 -2.090 26.605 1.00 48.97 99 ASP A C 1
ATOM 809 O O . ASP A 1 99 ? -28.361 -1.589 27.519 1.00 48.97 99 ASP A O 1
#

Foldsee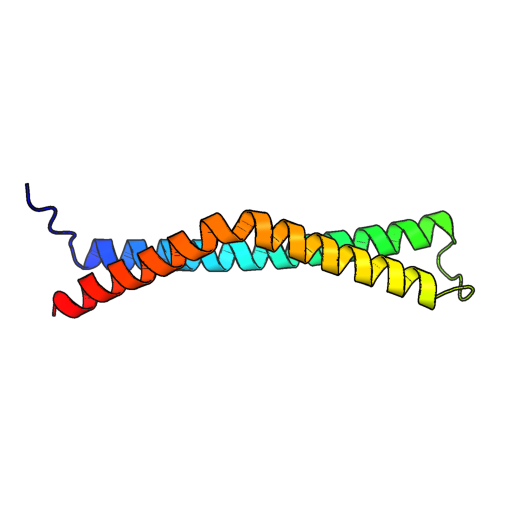k 3Di:
DPPPQDLVNLVVVLVVLVVVVVVLVVVLVVVLVVLLVVLVVVCCVVPNPDPPPCPPVSVVVNVVSSVVSVVVSCVVCVVVVVVSVVSNVVSVVSNVVVD

Radius of gyration: 21.38 Å; chains: 1; bounding box: 45×31×62 Å

pLDDT: mean 74.94, std 11.31, range [40.69, 89.38]

Sequence (99 aa):
MEHRMDKKSAKRQLWIEYAKGAVTVLVFLAGLALVSNFINIYFAVKFGFGFNERPWYSNFVQLISIIAYMFVFVSGYKKLGLKVTDRIDDLKTIIDRSD

Secondary structure (DSSP, 8-state):
------HHHHHHHHHHHHHHHHHHHHHHHHHHHHHHHHHHHHHHHHH-TT-TT-HHHHHHHHHHHHHHHHHHHHHHHHHHHHHHHHHHHHHHHHHHTT-